Protein AF-A0A978V2K3-F1 (afdb_monomer_lite)

Structure (mmCIF, N/CA/C/O backbone):
data_AF-A0A978V2K3-F1
#
_entry.id   AF-A0A978V2K3-F1
#
loop_
_atom_site.group_PDB
_atom_site.id
_atom_site.type_symbol
_atom_site.label_atom_id
_atom_site.label_alt_id
_atom_site.label_comp_id
_atom_site.label_asym_id
_atom_site.label_entity_id
_atom_site.label_seq_id
_atom_site.pdbx_PDB_ins_code
_atom_site.Cartn_x
_atom_site.Cartn_y
_atom_site.Cartn_z
_atom_site.occupancy
_atom_site.B_iso_or_equiv
_atom_site.auth_seq_id
_atom_site.auth_comp_id
_atom_site.auth_asym_id
_atom_site.auth_atom_id
_atom_site.pdbx_PDB_model_num
ATOM 1 N N . MET A 1 1 ? -9.128 -18.167 -16.747 1.00 47.25 1 MET A N 1
ATOM 2 C CA . MET A 1 1 ? -9.488 -16.956 -15.980 1.00 47.25 1 MET A CA 1
ATOM 3 C C . MET A 1 1 ? -9.218 -17.234 -14.514 1.00 47.25 1 MET A C 1
ATOM 5 O O . MET A 1 1 ? -9.632 -18.288 -14.043 1.00 47.25 1 MET A O 1
ATOM 9 N N . LEU A 1 2 ? -8.487 -16.353 -13.830 1.00 63.56 2 LEU A N 1
ATOM 10 C CA . LEU A 1 2 ? -8.274 -16.453 -12.383 1.00 63.56 2 LEU A CA 1
ATOM 11 C C . LEU A 1 2 ? -9.621 -16.276 -11.670 1.00 63.56 2 LEU A C 1
ATOM 13 O O . LEU A 1 2 ? -10.377 -15.363 -11.998 1.00 63.56 2 LEU A O 1
ATOM 17 N N . GLN A 1 3 ? -9.940 -17.183 -10.751 1.00 80.00 3 GLN A N 1
ATOM 18 C CA . GLN A 1 3 ? -11.157 -17.110 -9.943 1.00 80.00 3 GLN A CA 1
ATOM 19 C C . GLN A 1 3 ? -10.956 -16.091 -8.808 1.00 80.00 3 GLN A C 1
ATOM 21 O O . GLN A 1 3 ? -9.876 -16.087 -8.210 1.00 80.00 3 GLN A O 1
ATOM 26 N N . PRO A 1 4 ? -11.959 -15.253 -8.490 1.00 87.75 4 PRO A N 1
ATOM 27 C CA . PRO A 1 4 ? -11.902 -14.373 -7.330 1.00 87.75 4 PRO A CA 1
ATOM 28 C C . PRO A 1 4 ? -11.682 -15.140 -6.023 1.00 87.75 4 PRO A C 1
ATOM 30 O O . PRO A 1 4 ? -12.235 -16.223 -5.819 1.00 87.75 4 PRO A O 1
ATOM 33 N N . LEU A 1 5 ? -10.888 -14.562 -5.125 1.00 90.94 5 LEU A N 1
ATOM 34 C CA . LEU A 1 5 ? -10.671 -15.102 -3.790 1.00 90.94 5 LEU A CA 1
ATOM 35 C C . LEU A 1 5 ? -11.950 -14.998 -2.938 1.00 90.94 5 LEU A C 1
ATOM 37 O O . LEU A 1 5 ? -12.637 -13.975 -2.980 1.00 90.94 5 LEU A O 1
ATOM 41 N N . PRO A 1 6 ? -12.250 -16.021 -2.117 1.00 93.75 6 PRO A N 1
ATOM 42 C CA . PRO A 1 6 ? -13.240 -15.921 -1.051 1.00 93.75 6 PRO A CA 1
ATOM 43 C C . PRO A 1 6 ? -12.926 -14.782 -0.072 1.00 93.75 6 PRO A C 1
ATOM 45 O O . PRO A 1 6 ? -11.762 -14.434 0.132 1.00 93.75 6 PRO A O 1
ATOM 48 N N . LEU A 1 7 ? -13.956 -14.227 0.575 1.00 91.88 7 LEU A N 1
ATOM 49 C CA . LEU A 1 7 ? -13.832 -13.029 1.417 1.00 91.88 7 LEU A CA 1
ATOM 50 C C . LEU A 1 7 ? -12.821 -13.187 2.567 1.00 91.88 7 LEU A C 1
ATOM 52 O O . LEU A 1 7 ? -12.103 -12.241 2.878 1.00 91.88 7 LEU A O 1
ATOM 56 N N . ASP A 1 8 ? -12.733 -14.370 3.174 1.00 94.12 8 ASP A N 1
ATOM 57 C CA . ASP A 1 8 ? -11.757 -14.688 4.222 1.00 94.12 8 ASP A CA 1
ATOM 58 C C . ASP A 1 8 ? -10.316 -14.625 3.694 1.00 94.12 8 ASP A C 1
ATOM 60 O O . ASP A 1 8 ? -9.438 -14.053 4.342 1.00 94.12 8 ASP A O 1
ATOM 64 N N . LYS A 1 9 ? -10.079 -15.135 2.480 1.00 94.88 9 LYS A N 1
ATOM 65 C CA . LYS A 1 9 ? -8.773 -15.079 1.811 1.00 94.88 9 LYS A CA 1
ATOM 66 C C . LYS A 1 9 ? -8.437 -13.686 1.309 1.00 94.88 9 LYS A C 1
ATOM 68 O O . LYS A 1 9 ? -7.286 -13.273 1.418 1.00 94.88 9 LYS A O 1
ATOM 73 N N . THR A 1 10 ? -9.426 -12.946 0.814 1.00 94.00 10 THR A N 1
ATOM 74 C CA . THR A 1 10 ? -9.278 -11.5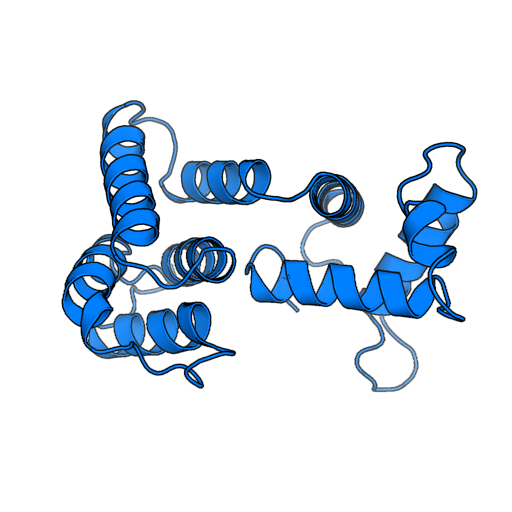30 0.466 1.00 94.00 10 THR A CA 1
ATOM 75 C C . THR A 1 10 ? -8.861 -10.709 1.674 1.00 94.00 10 THR A C 1
ATOM 77 O O . THR A 1 10 ? -7.890 -9.965 1.587 1.00 94.00 10 THR A O 1
ATOM 80 N N . TRP A 1 11 ? -9.553 -10.878 2.802 1.00 95.69 11 TRP A N 1
ATOM 81 C CA . TRP A 1 11 ? -9.232 -10.199 4.053 1.00 95.69 11 TRP A CA 1
ATOM 82 C C . TRP A 1 11 ? -7.823 -10.545 4.535 1.00 95.69 11 TRP A C 1
ATOM 84 O O . TRP A 1 11 ? -7.026 -9.648 4.796 1.00 95.69 11 TRP A O 1
ATOM 94 N N . GLN A 1 12 ? -7.486 -11.837 4.575 1.00 95.12 12 GLN A N 1
ATOM 95 C CA . GLN A 1 12 ? -6.167 -12.300 5.001 1.00 95.12 12 GLN A CA 1
ATOM 96 C C . GLN A 1 12 ? -5.045 -11.718 4.128 1.00 95.12 12 GLN A C 1
ATOM 98 O O . GLN A 1 12 ? -4.057 -11.213 4.655 1.00 95.12 12 GLN A O 1
ATOM 103 N N . LEU A 1 13 ? -5.194 -11.764 2.799 1.00 94.50 13 LEU A N 1
ATOM 104 C CA . LEU A 1 13 ? -4.204 -11.218 1.870 1.00 94.50 13 LEU A CA 1
ATOM 105 C C . LEU A 1 13 ? -4.076 -9.698 2.007 1.00 94.50 13 LEU A C 1
ATOM 107 O O . LEU A 1 13 ? -2.961 -9.181 2.033 1.00 94.50 13 LEU A O 1
ATOM 111 N N . PHE A 1 14 ? -5.208 -8.999 2.111 1.00 94.94 14 PHE A N 1
ATOM 112 C CA . PHE A 1 14 ? -5.246 -7.552 2.282 1.00 94.94 14 PHE A CA 1
ATOM 113 C C . PHE A 1 14 ? -4.504 -7.127 3.551 1.00 94.94 14 PHE A C 1
ATOM 115 O O . PHE A 1 14 ? -3.589 -6.313 3.468 1.00 94.94 14 PHE A O 1
ATOM 122 N N . CYS A 1 15 ? -4.841 -7.706 4.708 1.00 94.88 15 CYS A N 1
ATOM 123 C CA . CYS A 1 15 ? -4.221 -7.331 5.977 1.00 94.88 15 CYS A CA 1
ATOM 124 C C . CYS A 1 15 ? -2.730 -7.678 6.013 1.00 94.88 15 CYS A C 1
ATOM 126 O O . CYS A 1 15 ? -1.925 -6.839 6.412 1.00 94.88 15 CYS A O 1
ATOM 128 N N . ASN A 1 16 ? -2.355 -8.860 5.511 1.00 92.88 16 ASN A N 1
ATOM 129 C CA . ASN A 1 16 ? -0.953 -9.267 5.421 1.00 92.88 16 ASN A CA 1
ATOM 130 C C . ASN A 1 16 ? -0.102 -8.279 4.620 1.00 92.88 16 ASN A C 1
ATOM 132 O O . ASN A 1 16 ? 1.077 -8.126 4.921 1.00 92.88 16 ASN A O 1
ATOM 136 N N . LYS A 1 17 ? -0.676 -7.643 3.592 1.00 91.50 17 LYS A N 1
ATOM 137 C CA . LYS A 1 17 ? 0.040 -6.686 2.747 1.00 91.50 17 LYS A CA 1
ATOM 138 C C . LYS A 1 17 ? -0.015 -5.258 3.272 1.00 91.50 17 LYS A C 1
ATOM 140 O O . LYS A 1 17 ? 1.020 -4.608 3.317 1.00 91.50 17 LYS A O 1
ATOM 145 N N . ALA A 1 18 ? -1.185 -4.786 3.692 1.00 92.88 18 ALA A N 1
ATOM 146 C CA . ALA A 1 18 ? -1.356 -3.406 4.135 1.00 92.88 18 ALA A CA 1
ATOM 147 C C . ALA A 1 18 ? -0.663 -3.126 5.478 1.00 92.88 18 ALA A C 1
ATOM 149 O O . ALA A 1 18 ? -0.199 -2.016 5.688 1.00 92.88 18 ALA A O 1
ATOM 150 N N . PHE A 1 19 ? -0.561 -4.132 6.354 1.00 92.62 19 PHE A N 1
ATOM 151 C CA . PHE A 1 19 ? -0.070 -3.983 7.730 1.00 92.62 19 PHE A CA 1
ATOM 152 C C . PHE A 1 19 ? 1.197 -4.805 8.014 1.00 92.62 19 PHE A C 1
ATOM 154 O O . PHE A 1 19 ? 1.428 -5.246 9.142 1.00 92.62 19 PHE A O 1
ATOM 161 N N . GLN A 1 20 ? 1.997 -5.097 6.983 1.00 85.31 20 GLN A N 1
ATOM 162 C CA . GLN A 1 20 ? 3.095 -6.066 7.066 1.00 85.31 20 GLN A CA 1
ATOM 163 C C . GLN A 1 20 ? 4.149 -5.716 8.136 1.00 85.31 20 GLN A C 1
ATOM 165 O O . GLN A 1 20 ? 4.685 -6.630 8.762 1.00 85.31 20 GLN A O 1
ATOM 170 N N . PHE A 1 21 ? 4.446 -4.428 8.351 1.00 78.56 21 PHE A N 1
ATOM 171 C CA . PHE A 1 21 ? 5.516 -3.988 9.256 1.00 78.56 21 PHE A CA 1
ATOM 172 C C . PHE A 1 21 ? 5.025 -3.711 10.673 1.00 78.56 21 PHE A C 1
ATOM 174 O O . PHE A 1 21 ? 5.390 -4.450 11.585 1.00 78.56 21 PHE A O 1
ATOM 181 N N . GLU A 1 22 ? 4.215 -2.668 10.871 1.00 78.75 22 GLU A N 1
ATOM 182 C CA . GLU A 1 22 ? 3.881 -2.187 12.220 1.00 78.75 22 GLU A CA 1
ATOM 183 C C . GLU A 1 22 ? 3.019 -3.181 13.002 1.00 78.75 22 GLU A C 1
ATOM 185 O O . GLU A 1 22 ? 3.206 -3.360 14.207 1.00 78.75 22 GLU A O 1
ATOM 190 N N . PHE A 1 23 ? 2.142 -3.910 12.309 1.00 84.31 23 PHE A N 1
ATOM 191 C CA . PHE A 1 23 ? 1.204 -4.831 12.945 1.00 84.31 23 PHE A CA 1
ATOM 192 C C . PHE A 1 23 ? 1.362 -6.290 12.511 1.00 84.31 23 PHE A C 1
ATOM 194 O O . PHE A 1 23 ? 0.458 -7.089 12.746 1.00 84.31 23 PHE A O 1
ATOM 201 N N . ALA A 1 24 ? 2.483 -6.673 11.890 1.00 87.50 24 ALA A N 1
ATOM 202 C CA . ALA A 1 24 ? 2.768 -8.056 11.479 1.00 87.50 24 ALA A CA 1
ATOM 203 C C . ALA A 1 24 ? 1.627 -8.730 10.676 1.00 87.50 24 ALA A C 1
ATOM 205 O O . ALA A 1 24 ? 1.353 -9.922 10.832 1.00 87.50 24 ALA A O 1
ATOM 206 N N . GLY A 1 25 ? 0.939 -7.954 9.834 1.00 87.94 25 GLY A N 1
ATOM 207 C CA . GLY A 1 25 ? -0.184 -8.402 9.009 1.00 87.94 25 GLY A CA 1
ATOM 208 C C . GLY A 1 25 ? -1.554 -8.387 9.697 1.00 87.94 25 GLY A C 1
ATOM 209 O O . GLY A 1 25 ? -2.542 -8.794 9.085 1.00 87.94 25 GLY A O 1
ATOM 210 N N . TYR A 1 26 ? -1.653 -7.913 10.942 1.00 91.56 26 TYR A N 1
ATOM 211 C CA . TYR A 1 26 ? -2.918 -7.778 11.663 1.00 91.56 26 TYR A CA 1
ATOM 212 C C . TYR A 1 26 ? -3.502 -6.372 11.507 1.00 91.56 26 TYR A C 1
ATOM 214 O O . TYR A 1 26 ? -2.817 -5.376 11.683 1.00 91.56 26 TYR A O 1
ATOM 222 N N . CYS A 1 27 ? -4.798 -6.274 11.211 1.00 94.44 27 CYS A N 1
ATOM 223 C CA . CYS A 1 27 ? -5.466 -4.976 11.130 1.00 94.44 27 CYS A CA 1
ATOM 224 C C . CYS A 1 27 ? -5.703 -4.397 12.538 1.00 94.44 27 CYS A C 1
ATOM 226 O O . CYS A 1 27 ? -6.350 -5.071 13.350 1.00 94.44 27 CYS A O 1
ATOM 228 N N . PRO A 1 28 ? -5.282 -3.152 12.831 1.00 94.50 28 PRO A N 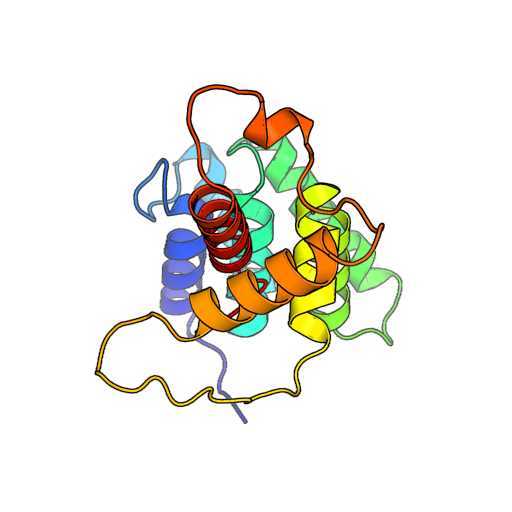1
ATOM 229 C CA . PRO A 1 28 ? -5.586 -2.499 14.099 1.00 94.50 28 PRO A CA 1
ATOM 230 C C . PRO A 1 28 ? -7.091 -2.238 14.225 1.00 94.50 28 PRO A C 1
ATOM 232 O O . PRO A 1 28 ? -7.784 -1.993 13.232 1.00 94.50 28 PRO A O 1
ATOM 235 N N . ALA A 1 29 ? -7.602 -2.283 15.460 1.00 94.50 29 ALA A N 1
ATOM 236 C CA . ALA A 1 29 ? -9.038 -2.257 15.760 1.00 94.50 29 ALA A CA 1
ATOM 237 C C . ALA A 1 29 ? -9.769 -1.047 15.149 1.00 94.50 29 ALA A C 1
ATOM 239 O O . ALA A 1 29 ? -10.881 -1.180 14.639 1.00 94.50 29 ALA A O 1
ATOM 240 N N . GLU A 1 30 ? -9.116 0.114 15.153 1.00 95.25 30 GLU A N 1
ATOM 241 C CA . GLU A 1 30 ? -9.638 1.382 14.633 1.00 95.25 30 GLU A CA 1
ATOM 242 C C . GLU A 1 30 ? -9.860 1.349 13.113 1.00 95.25 30 GLU A C 1
ATOM 244 O O . GLU A 1 30 ? -10.787 1.983 12.604 1.00 95.25 30 GLU A O 1
ATOM 249 N N . LEU A 1 31 ? -9.064 0.556 12.386 1.00 96.12 31 LEU A N 1
ATOM 250 C CA . LEU A 1 31 ? -9.130 0.445 10.930 1.00 96.12 31 LEU A CA 1
ATOM 251 C C . LEU A 1 31 ? -9.947 -0.752 10.439 1.00 96.12 31 LEU A C 1
ATOM 253 O O . LEU A 1 31 ? -10.242 -0.800 9.247 1.00 96.12 31 LEU A O 1
ATOM 257 N N . VAL A 1 32 ? -10.358 -1.697 11.297 1.00 96.06 32 VAL A N 1
ATOM 258 C CA . VAL A 1 32 ? -11.027 -2.951 10.874 1.00 96.06 32 VAL A CA 1
ATOM 259 C C . VAL A 1 32 ? -12.233 -2.691 9.972 1.00 96.06 32 VAL A C 1
ATOM 261 O O . VAL A 1 32 ? -12.362 -3.293 8.906 1.00 96.06 32 VAL A O 1
ATOM 264 N N . ASN A 1 33 ? -13.110 -1.767 10.368 1.00 95.56 33 ASN A N 1
ATOM 265 C CA . ASN A 1 33 ? -14.327 -1.478 9.608 1.00 95.56 33 ASN A CA 1
ATOM 266 C C . ASN A 1 33 ? -14.013 -0.856 8.237 1.00 95.56 33 ASN A C 1
ATOM 268 O O . ASN A 1 33 ? -14.586 -1.245 7.219 1.00 95.56 33 ASN A O 1
ATOM 272 N N . LEU A 1 34 ? -13.088 0.104 8.198 1.00 95.94 34 LEU A N 1
ATOM 273 C CA . LEU A 1 34 ? -12.714 0.799 6.969 1.00 95.94 34 LEU A CA 1
ATOM 274 C C . LEU A 1 34 ? -11.943 -0.123 6.015 1.00 95.94 34 LEU A C 1
ATOM 276 O O . LEU A 1 34 ? -12.299 -0.232 4.843 1.00 95.94 34 LEU A O 1
ATOM 280 N N . SER A 1 35 ? -10.981 -0.873 6.547 1.00 95.38 35 SER A N 1
ATOM 281 C CA . SER A 1 35 ? -10.263 -1.938 5.847 1.00 95.38 35 SER A CA 1
ATOM 282 C C . SER A 1 35 ? -11.227 -2.944 5.231 1.00 95.38 35 SER A C 1
ATOM 284 O O . SER A 1 35 ? -11.076 -3.315 4.072 1.00 95.38 35 SER A O 1
ATOM 286 N N . GLY A 1 36 ? -12.261 -3.360 5.973 1.00 95.44 36 GLY A N 1
ATOM 287 C CA . GLY A 1 36 ? -13.248 -4.326 5.490 1.00 95.44 36 GLY A CA 1
ATOM 288 C C . GLY A 1 36 ? -14.038 -3.804 4.290 1.00 95.44 36 GLY A C 1
ATOM 289 O O . GLY A 1 36 ? -14.273 -4.540 3.330 1.00 95.44 36 GLY A O 1
ATOM 290 N N . LYS A 1 37 ? -14.403 -2.516 4.301 1.00 93.31 37 LYS A N 1
ATOM 291 C CA . LYS A 1 37 ? -15.066 -1.860 3.162 1.00 93.31 37 LYS A CA 1
ATOM 292 C C . LYS A 1 37 ? -14.159 -1.812 1.937 1.00 93.31 37 LYS A C 1
ATOM 294 O O . LYS A 1 37 ? -14.613 -2.142 0.843 1.00 93.31 37 LYS A O 1
ATOM 299 N N . ILE A 1 38 ? -12.894 -1.435 2.122 1.00 92.38 38 ILE A N 1
ATOM 300 C CA . ILE A 1 38 ? -11.902 -1.370 1.042 1.00 92.38 38 ILE A CA 1
ATOM 301 C C . ILE A 1 38 ? -11.658 -2.771 0.462 1.00 92.38 38 ILE A C 1
ATOM 303 O O . ILE A 1 38 ? -11.816 -2.965 -0.739 1.00 92.38 38 ILE A O 1
ATOM 307 N N . ALA A 1 39 ? -11.384 -3.770 1.304 1.00 92.25 39 ALA A N 1
ATOM 308 C CA . ALA A 1 39 ? -11.135 -5.147 0.880 1.00 92.25 39 ALA A CA 1
ATOM 309 C C . ALA A 1 39 ? -12.324 -5.753 0.115 1.00 92.25 39 ALA A C 1
ATOM 311 O O . ALA A 1 39 ? -12.138 -6.456 -0.878 1.00 92.25 39 ALA A O 1
ATOM 312 N N . LYS A 1 40 ? -13.560 -5.443 0.527 1.00 89.75 40 LYS A N 1
ATOM 313 C CA . LYS A 1 40 ? -14.769 -5.893 -0.175 1.00 89.75 40 LYS A CA 1
ATOM 314 C C . LYS A 1 40 ? -14.896 -5.282 -1.576 1.00 89.75 40 LYS A C 1
ATOM 316 O O . LYS A 1 40 ? -15.351 -5.975 -2.483 1.00 89.75 40 LYS A O 1
ATOM 321 N N . ARG A 1 41 ? -14.471 -4.027 -1.774 1.00 85.44 41 ARG A N 1
ATOM 322 C CA . ARG A 1 41 ? -14.445 -3.377 -3.101 1.00 85.44 41 ARG A CA 1
ATOM 323 C C . ARG A 1 41 ? -13.449 -4.018 -4.065 1.00 85.44 41 ARG A C 1
ATOM 325 O O . ARG A 1 41 ? -13.571 -3.818 -5.265 1.00 85.44 41 ARG A O 1
ATOM 332 N N . CYS A 1 42 ? -12.486 -4.792 -3.567 1.00 85.75 42 CYS A N 1
ATOM 333 C CA . CYS A 1 42 ? -11.551 -5.513 -4.425 1.00 85.75 42 CYS A CA 1
ATOM 334 C C . CYS A 1 42 ? -12.188 -6.720 -5.136 1.00 85.75 42 CYS A C 1
ATOM 336 O O . CYS A 1 42 ? -11.542 -7.310 -5.999 1.00 85.75 42 CYS A O 1
ATOM 338 N N . GLU A 1 43 ? -13.406 -7.125 -4.746 1.00 86.31 43 GLU A N 1
ATOM 339 C CA . GLU A 1 43 ? -14.179 -8.213 -5.371 1.00 86.31 43 GLU A CA 1
ATOM 340 C C . GLU A 1 43 ? -13.395 -9.531 -5.514 1.00 86.31 43 GLU A C 1
ATOM 342 O O . GLU A 1 43 ? -13.592 -10.297 -6.451 1.00 86.31 43 GLU A O 1
ATOM 347 N N . GLY A 1 44 ? -12.465 -9.796 -4.591 1.00 85.06 44 GLY A N 1
ATOM 348 C CA . GLY A 1 44 ? -11.639 -11.004 -4.603 1.00 85.06 44 GLY A CA 1
ATOM 349 C C . GLY A 1 44 ? -10.535 -11.030 -5.665 1.00 85.06 44 GLY A C 1
ATOM 350 O O . GLY A 1 44 ? -9.811 -12.021 -5.757 1.00 85.06 44 GLY A O 1
ATOM 351 N N . LEU A 1 45 ? -10.355 -9.971 -6.455 1.00 87.56 45 LEU A N 1
ATOM 352 C CA . LEU A 1 45 ? -9.326 -9.917 -7.489 1.00 87.56 45 LEU A CA 1
ATOM 353 C C . LEU A 1 45 ? -7.947 -9.714 -6.856 1.00 87.56 45 LEU A C 1
ATOM 355 O O . LEU A 1 45 ? -7.621 -8.616 -6.412 1.00 87.56 45 LEU A O 1
ATOM 359 N N . THR A 1 46 ? -7.114 -10.759 -6.851 1.00 87.19 46 THR A N 1
ATOM 360 C CA . THR A 1 46 ? -5.781 -10.758 -6.219 1.00 87.19 46 THR A CA 1
ATOM 361 C C . THR A 1 46 ? -4.955 -9.527 -6.572 1.00 87.19 46 THR A C 1
ATOM 363 O O . THR A 1 46 ? -4.426 -8.879 -5.676 1.00 87.19 46 THR A O 1
ATOM 366 N N . LEU A 1 47 ? -4.896 -9.166 -7.858 1.00 83.12 47 LEU A N 1
ATOM 367 C CA . LEU A 1 47 ? -4.091 -8.035 -8.317 1.00 83.12 47 LEU A CA 1
ATOM 368 C C . LEU A 1 47 ? -4.632 -6.683 -7.804 1.00 83.12 47 LEU A C 1
ATOM 370 O O . LEU A 1 47 ? -3.854 -5.816 -7.424 1.00 83.12 47 LEU A O 1
ATOM 374 N N . VAL A 1 48 ? -5.958 -6.535 -7.686 1.00 84.69 48 VAL A N 1
ATOM 375 C CA . VAL A 1 48 ? -6.588 -5.350 -7.073 1.00 84.69 48 VAL A CA 1
ATOM 376 C C . VAL A 1 48 ? -6.283 -5.292 -5.576 1.00 84.69 48 VAL A C 1
ATOM 378 O O . VAL A 1 48 ? -5.945 -4.230 -5.057 1.00 84.69 48 VAL A O 1
ATOM 381 N N . ILE A 1 49 ? -6.370 -6.436 -4.887 1.00 89.38 49 ILE A N 1
ATOM 382 C CA . ILE A 1 49 ? -6.119 -6.538 -3.444 1.00 89.38 49 ILE A CA 1
ATOM 383 C C . ILE A 1 49 ? -4.694 -6.096 -3.118 1.00 89.38 49 ILE A C 1
ATOM 385 O O . ILE A 1 49 ? -4.518 -5.228 -2.266 1.00 89.38 49 ILE A O 1
ATOM 389 N N . VAL A 1 50 ? -3.691 -6.670 -3.791 1.00 88.38 50 VAL A N 1
ATOM 390 C CA . VAL A 1 50 ? -2.283 -6.354 -3.505 1.00 88.38 50 VAL A CA 1
ATOM 391 C C . VAL A 1 50 ? -1.942 -4.914 -3.871 1.00 88.38 50 VAL A C 1
ATOM 393 O O . VAL A 1 50 ? -1.248 -4.255 -3.108 1.00 88.38 50 VAL A O 1
ATOM 396 N N . ALA A 1 51 ? -2.487 -4.382 -4.967 1.00 85.62 51 ALA A N 1
ATOM 397 C CA . ALA A 1 51 ? -2.198 -3.017 -5.390 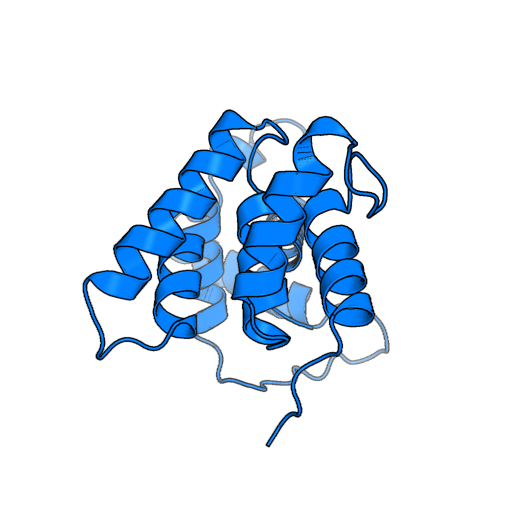1.00 85.62 51 ALA A CA 1
ATOM 398 C C . ALA A 1 51 ? -2.805 -1.963 -4.440 1.00 85.62 51 ALA A C 1
ATOM 400 O O . ALA A 1 51 ? -2.130 -1.002 -4.076 1.00 85.62 51 ALA A O 1
ATOM 401 N N . ILE A 1 52 ? -4.045 -2.157 -3.970 1.00 89.06 52 ILE A N 1
ATOM 402 C CA . ILE A 1 52 ? -4.656 -1.264 -2.969 1.00 89.06 52 ILE A CA 1
ATOM 403 C C . ILE A 1 52 ? -3.971 -1.411 -1.605 1.00 89.06 52 ILE A C 1
ATOM 405 O O . ILE A 1 52 ? -3.730 -0.413 -0.929 1.00 89.06 52 ILE A O 1
ATOM 409 N N . ALA A 1 53 ? -3.631 -2.635 -1.195 1.00 91.56 53 ALA A N 1
ATOM 410 C CA . ALA A 1 53 ? -2.894 -2.853 0.044 1.00 91.56 53 ALA A CA 1
ATOM 411 C C . ALA A 1 53 ? -1.501 -2.200 -0.003 1.00 91.56 53 ALA A C 1
ATOM 413 O O . ALA A 1 53 ? -1.094 -1.581 0.973 1.00 91.56 53 ALA A O 1
ATOM 414 N N . GLY A 1 54 ? -0.811 -2.259 -1.145 1.00 89.56 54 GLY A N 1
ATOM 415 C CA . GLY A 1 54 ? 0.475 -1.594 -1.369 1.00 89.56 54 GLY A CA 1
ATOM 416 C C . GLY A 1 54 ? 0.395 -0.063 -1.406 1.00 89.56 54 GLY A C 1
ATOM 417 O O . GLY A 1 54 ? 1.335 0.613 -0.997 1.00 89.56 54 GLY A O 1
ATOM 418 N N . LEU A 1 55 ? -0.740 0.503 -1.829 1.00 88.88 55 LEU A N 1
ATOM 419 C CA . LEU A 1 55 ? -1.017 1.934 -1.666 1.00 88.88 55 LEU A CA 1
ATOM 420 C C . LEU A 1 55 ? -1.142 2.320 -0.194 1.00 88.88 55 LEU A C 1
ATOM 422 O O . LEU A 1 55 ? -0.554 3.305 0.237 1.00 88.88 55 LEU A O 1
ATOM 426 N N . LEU A 1 56 ? -1.919 1.549 0.567 1.00 91.69 56 LEU A N 1
ATOM 427 C CA . LEU A 1 56 ? -2.169 1.810 1.984 1.00 91.69 56 LEU A CA 1
ATOM 428 C C . LEU A 1 56 ? -0.933 1.575 2.849 1.00 91.69 56 LEU A C 1
ATOM 430 O O . LEU A 1 56 ? -0.722 2.318 3.797 1.00 91.69 56 LEU A O 1
ATOM 434 N N . TYR A 1 57 ? -0.086 0.623 2.463 1.00 90.38 57 TYR A N 1
ATOM 435 C CA . TYR A 1 57 ? 1.234 0.399 3.046 1.00 90.38 57 TYR A CA 1
ATOM 436 C C . TYR A 1 57 ? 2.087 1.679 3.082 1.00 90.38 57 TYR A C 1
ATOM 438 O O . TYR A 1 57 ? 2.871 1.891 4.000 1.00 90.38 57 TYR A O 1
ATOM 446 N N . ALA A 1 58 ? 1.954 2.540 2.070 1.00 86.44 58 ALA A N 1
ATOM 447 C CA . ALA A 1 58 ? 2.713 3.782 1.974 1.00 86.44 58 ALA A CA 1
ATOM 448 C C . ALA A 1 58 ? 2.086 4.953 2.754 1.00 86.44 58 ALA A C 1
ATOM 450 O O . ALA A 1 58 ? 2.577 6.081 2.657 1.00 86.44 58 ALA A O 1
ATOM 451 N N . LYS A 1 59 ? 0.981 4.718 3.471 1.00 88.62 59 LYS A N 1
ATOM 452 C CA . LYS A 1 59 ? 0.232 5.730 4.219 1.00 88.62 59 LYS A CA 1
ATOM 453 C C . LYS A 1 59 ? 0.372 5.516 5.712 1.00 88.62 59 LYS A C 1
ATOM 455 O O . LYS A 1 59 ? 0.557 4.402 6.181 1.00 88.62 59 LYS A O 1
ATOM 460 N N . GLU A 1 60 ? 0.198 6.603 6.455 1.00 90.00 60 GLU A N 1
ATOM 461 C CA . GLU A 1 60 ? -0.003 6.502 7.894 1.00 90.00 60 GLU A CA 1
ATOM 462 C C . GLU A 1 60 ? -1.256 5.666 8.177 1.00 90.00 60 GLU A C 1
ATOM 464 O O . GLU A 1 60 ? -2.296 5.826 7.527 1.00 90.00 60 GLU A O 1
ATOM 469 N N . GLU A 1 61 ? -1.172 4.795 9.176 1.00 91.25 61 GLU A N 1
ATOM 470 C CA . GLU A 1 61 ? -2.235 3.874 9.584 1.00 91.25 61 GLU A CA 1
ATOM 471 C C . GLU A 1 61 ? -3.314 4.601 10.410 1.00 91.25 61 GLU A C 1
ATOM 473 O O . GLU A 1 61 ? -3.725 4.175 11.487 1.00 91.25 61 GLU A O 1
ATOM 478 N N . THR A 1 62 ? -3.793 5.732 9.887 1.00 93.00 62 THR A N 1
ATOM 479 C CA . THR A 1 62 ? -4.835 6.566 10.486 1.00 93.00 62 THR A CA 1
ATOM 480 C C . THR A 1 62 ? -6.138 6.456 9.707 1.00 93.00 62 THR A C 1
ATOM 482 O O . THR A 1 62 ? -6.164 6.316 8.481 1.00 93.00 62 THR A O 1
ATOM 485 N N . VAL A 1 63 ? -7.262 6.588 10.418 1.00 94.25 63 VAL A N 1
ATOM 486 C CA . VAL A 1 63 ? -8.598 6.573 9.802 1.00 94.25 63 VAL A CA 1
ATOM 487 C C . VAL A 1 63 ? -8.723 7.646 8.714 1.00 94.25 63 VAL A C 1
ATOM 489 O O . VAL A 1 63 ? -9.354 7.399 7.693 1.00 94.25 63 VAL A O 1
ATOM 492 N N . ALA A 1 64 ? -8.112 8.820 8.903 1.00 95.06 64 ALA A N 1
ATOM 493 C CA . ALA A 1 64 ? -8.209 9.937 7.965 1.00 95.06 64 ALA A CA 1
ATOM 494 C C . ALA A 1 64 ? -7.555 9.631 6.606 1.00 95.06 64 ALA A C 1
ATOM 496 O O . ALA A 1 64 ? -8.201 9.797 5.569 1.00 95.06 64 ALA A O 1
ATOM 497 N N . GLU A 1 65 ? -6.311 9.142 6.598 1.00 93.56 65 GLU A N 1
ATOM 498 C CA . GLU A 1 65 ? -5.604 8.814 5.351 1.00 93.56 65 GLU A CA 1
ATOM 499 C C . GLU A 1 65 ? -6.254 7.630 4.625 1.00 93.56 65 GLU A C 1
ATOM 501 O O . GLU A 1 65 ? -6.452 7.661 3.406 1.00 93.56 65 GLU A O 1
ATOM 506 N N . TRP A 1 66 ? -6.689 6.618 5.375 1.00 94.69 66 TRP A N 1
ATOM 507 C CA . TRP A 1 66 ? -7.393 5.467 4.813 1.00 94.69 66 TRP A CA 1
ATOM 508 C C . TRP A 1 66 ? -8.760 5.849 4.233 1.00 94.69 66 TRP A C 1
ATOM 510 O O . TRP A 1 66 ? -9.165 5.328 3.190 1.00 94.69 66 TRP A O 1
ATOM 520 N N . GLN A 1 67 ? -9.473 6.776 4.880 1.00 94.50 67 GLN A N 1
ATOM 521 C CA . GLN A 1 67 ? -10.782 7.237 4.419 1.00 94.50 67 GLN A CA 1
ATOM 522 C C . GLN A 1 67 ? -10.631 8.040 3.129 1.00 94.50 67 GLN A C 1
ATOM 524 O O . GLN A 1 67 ? -11.368 7.811 2.174 1.00 94.50 67 GLN A O 1
ATOM 529 N N . LYS A 1 68 ? -9.612 8.902 3.057 1.00 91.94 68 LYS A N 1
ATOM 530 C CA . LYS A 1 68 ? -9.264 9.644 1.843 1.00 91.94 68 LYS A CA 1
ATOM 531 C C . LYS A 1 68 ? -9.000 8.708 0.665 1.00 91.94 68 LYS A C 1
ATOM 533 O O . LYS A 1 68 ? -9.505 8.952 -0.428 1.00 91.94 68 LYS A O 1
ATOM 538 N N . LEU A 1 69 ? -8.263 7.615 0.874 1.00 88.06 69 LEU A N 1
ATOM 539 C CA . LEU A 1 69 ? -8.046 6.619 -0.176 1.00 88.06 69 LEU A CA 1
ATOM 540 C C . LEU A 1 69 ? -9.348 5.908 -0.574 1.00 88.06 69 LEU A C 1
ATOM 542 O O . LEU A 1 69 ? -9.622 5.773 -1.764 1.00 88.06 69 LEU A O 1
ATOM 546 N N . HIS A 1 70 ? -10.172 5.493 0.392 1.00 89.44 70 HIS A N 1
ATOM 547 C CA . HIS A 1 70 ? -11.482 4.892 0.118 1.00 89.44 70 HIS A CA 1
ATOM 548 C C . HIS A 1 70 ? -12.387 5.816 -0.719 1.00 89.44 70 HIS A C 1
ATOM 550 O O . HIS A 1 70 ? -13.058 5.363 -1.653 1.00 89.44 70 HIS A O 1
ATOM 556 N N . ASP A 1 71 ? -12.401 7.108 -0.406 1.00 88.50 71 ASP A N 1
ATOM 557 C CA . ASP A 1 71 ? -13.244 8.093 -1.083 1.00 88.50 71 ASP A CA 1
ATOM 558 C C . ASP A 1 71 ? -12.708 8.417 -2.480 1.00 88.50 71 ASP A C 1
ATOM 560 O O . ASP A 1 71 ? -13.482 8.455 -3.438 1.00 88.50 71 ASP A O 1
ATOM 564 N N . ASN A 1 72 ? -11.384 8.519 -2.633 1.00 83.00 72 ASN A N 1
ATOM 565 C CA . ASN A 1 72 ? -10.735 8.649 -3.938 1.00 83.00 72 ASN A CA 1
ATOM 566 C C . ASN A 1 72 ? -11.030 7.441 -4.832 1.00 83.00 72 ASN A C 1
ATOM 568 O O . ASN A 1 72 ? -11.409 7.619 -5.984 1.00 83.00 72 ASN A O 1
ATOM 572 N N . LEU A 1 73 ? -10.928 6.216 -4.301 1.00 78.81 73 LEU A N 1
ATOM 573 C CA . LEU A 1 73 ? -11.295 5.004 -5.037 1.00 78.81 73 LEU A CA 1
ATOM 574 C C . LEU A 1 73 ? -12.769 5.013 -5.455 1.00 78.81 73 LEU A C 1
ATOM 576 O O . LEU A 1 73 ? -13.097 4.513 -6.526 1.00 78.81 73 LEU A O 1
ATOM 580 N N . SER A 1 74 ? -13.657 5.569 -4.627 1.00 75.25 74 SER A N 1
ATOM 581 C CA . SER A 1 74 ? -15.087 5.670 -4.942 1.00 75.25 74 SER A CA 1
ATOM 582 C C . SER A 1 74 ? -15.338 6.654 -6.087 1.00 75.25 74 SER A C 1
ATOM 584 O O . SER A 1 74 ? -15.944 6.284 -7.088 1.00 75.25 74 SER A O 1
ATOM 586 N N . SER A 1 75 ? -14.800 7.869 -5.972 1.00 72.56 75 SER A N 1
ATOM 587 C CA . SER A 1 75 ? -14.947 8.941 -6.964 1.00 72.56 75 SER A CA 1
ATOM 588 C C . SER A 1 75 ? -14.313 8.581 -8.313 1.00 72.56 75 SER A C 1
ATOM 590 O O . SER A 1 75 ? -14.925 8.732 -9.372 1.00 72.56 75 SER A O 1
ATOM 592 N N . GLU A 1 76 ? -13.092 8.042 -8.287 1.00 64.88 76 GLU A N 1
ATOM 593 C CA . GLU A 1 76 ? -12.346 7.707 -9.500 1.00 64.88 76 GLU A CA 1
ATOM 594 C C . GLU A 1 76 ? -12.957 6.537 -10.258 1.00 64.88 76 GLU A C 1
ATOM 596 O O . GLU A 1 76 ? -12.843 6.507 -11.479 1.00 64.88 76 GLU A O 1
ATOM 601 N N . LEU A 1 77 ? -13.609 5.578 -9.586 1.00 62.03 77 LEU A N 1
ATOM 602 C CA . LEU A 1 77 ? -14.268 4.451 -10.254 1.00 62.03 77 LEU A CA 1
ATOM 603 C C . LEU A 1 77 ? -15.550 4.891 -10.981 1.00 62.03 77 LEU A C 1
ATOM 605 O O . LEU A 1 77 ? -15.835 4.388 -12.071 1.00 62.03 77 LEU A O 1
ATOM 609 N N . GLU A 1 78 ? -16.252 5.882 -10.432 1.00 62.97 78 GLU A N 1
ATOM 610 C CA . GLU A 1 78 ? -17.480 6.461 -10.988 1.00 62.97 78 GLU A CA 1
ATOM 611 C C . GLU A 1 78 ? -17.220 7.404 -12.182 1.00 62.97 78 GLU A C 1
ATOM 613 O O . GLU A 1 78 ? -18.029 7.457 -13.107 1.00 62.97 78 GLU A O 1
ATOM 618 N N . SER A 1 79 ? -16.081 8.107 -12.216 1.00 61.12 79 SER A N 1
ATOM 619 C CA . SER A 1 79 ? -15.815 9.194 -13.177 1.00 61.12 79 SER A CA 1
ATOM 620 C C . SER A 1 79 ? -15.441 8.761 -14.607 1.00 61.12 79 SER A C 1
ATOM 622 O O . SER A 1 79 ? -15.592 9.548 -15.543 1.00 61.12 79 SER A O 1
ATOM 624 N N . ASN A 1 80 ? -14.929 7.541 -14.814 1.00 56.94 80 ASN A N 1
ATOM 625 C CA . ASN A 1 80 ? -14.319 7.130 -16.089 1.00 56.94 80 ASN A CA 1
ATOM 626 C C . ASN A 1 80 ? -14.541 5.639 -16.443 1.00 56.94 80 ASN A C 1
ATOM 628 O O . ASN A 1 80 ? -13.621 4.819 -16.361 1.00 56.94 80 ASN A O 1
ATOM 632 N N . PRO A 1 81 ? -15.760 5.247 -16.850 1.00 60.19 81 PRO A N 1
ATOM 633 C CA . PRO A 1 81 ? -16.165 3.843 -16.994 1.00 60.19 81 PRO A CA 1
ATOM 634 C C . PRO A 1 81 ? -15.350 3.028 -18.017 1.00 60.19 81 PRO A C 1
ATOM 636 O O . PRO A 1 81 ? -15.443 1.803 -18.029 1.00 60.19 81 PRO A O 1
ATOM 639 N N . HIS A 1 82 ? -14.541 3.679 -18.859 1.00 56.09 82 HIS A N 1
ATOM 640 C CA . HIS A 1 82 ? -13.680 3.027 -19.850 1.00 56.09 82 HIS A CA 1
ATOM 641 C C . HIS A 1 82 ? -12.317 2.573 -19.303 1.00 56.09 82 HIS A C 1
ATOM 643 O O . HIS A 1 82 ? -11.662 1.743 -19.932 1.00 56.09 82 HIS A O 1
ATOM 649 N N . LEU A 1 83 ? -11.875 3.083 -18.147 1.00 57.59 83 LEU A N 1
ATOM 650 C CA . LEU A 1 83 ? -10.638 2.644 -17.502 1.00 57.59 83 LEU A CA 1
ATOM 651 C C . LEU A 1 83 ? -10.925 1.489 -16.543 1.00 57.59 83 LEU A C 1
ATOM 653 O O . LEU A 1 83 ? -11.722 1.617 -15.612 1.00 57.59 83 LEU A O 1
ATOM 657 N N . THR A 1 84 ? -10.240 0.362 -16.735 1.00 67.81 84 THR A N 1
ATOM 658 C CA . THR A 1 84 ? -10.341 -0.760 -15.793 1.00 67.81 84 THR A CA 1
ATOM 659 C C . THR A 1 84 ? -9.896 -0.327 -14.393 1.00 67.81 84 THR A C 1
ATOM 661 O O . THR A 1 84 ? -9.018 0.531 -14.249 1.00 67.81 84 THR A O 1
ATOM 664 N N . SER A 1 85 ? -10.467 -0.937 -13.349 1.00 67.50 85 SER A N 1
ATOM 665 C CA . SER A 1 85 ? -10.083 -0.681 -11.951 1.00 67.50 85 SER A CA 1
ATOM 666 C C . SER A 1 85 ? -8.567 -0.793 -11.748 1.00 67.50 85 SER A C 1
ATOM 668 O O . SER A 1 85 ? -7.985 -0.025 -10.991 1.00 67.50 85 SER A O 1
ATOM 670 N N . MET A 1 86 ? -7.910 -1.687 -12.496 1.00 69.69 86 MET A N 1
ATOM 671 C CA . MET A 1 86 ? -6.469 -1.917 -12.418 1.00 69.69 86 MET A CA 1
ATOM 672 C C . MET A 1 86 ? -5.635 -0.728 -12.893 1.00 69.69 86 MET A C 1
ATOM 674 O O . MET A 1 86 ? -4.746 -0.272 -12.181 1.00 69.69 86 MET A O 1
ATOM 678 N N . THR A 1 87 ? -5.933 -0.190 -14.079 1.00 73.06 87 THR A N 1
ATOM 679 C CA . THR A 1 87 ? -5.185 0.940 -14.654 1.00 73.06 87 THR A CA 1
ATOM 680 C C . THR A 1 87 ? -5.254 2.171 -13.749 1.00 73.06 87 THR A C 1
ATOM 682 O O . THR A 1 87 ? -4.279 2.912 -13.615 1.00 73.06 87 THR A O 1
ATOM 685 N N . ARG A 1 88 ? -6.401 2.368 -13.088 1.00 74.94 88 ARG A N 1
ATOM 686 C CA . ARG A 1 88 ? -6.621 3.454 -12.126 1.00 74.94 88 ARG A CA 1
ATOM 687 C C . ARG A 1 88 ? -5.796 3.266 -10.859 1.00 74.94 88 ARG A C 1
ATOM 689 O O . ARG A 1 88 ? -5.103 4.192 -10.454 1.00 74.94 88 ARG A O 1
ATOM 696 N N . ILE A 1 89 ? -5.825 2.070 -10.269 1.00 76.38 89 ILE A N 1
ATOM 697 C CA . ILE A 1 89 ? -5.045 1.769 -9.062 1.00 76.38 89 ILE A CA 1
ATOM 698 C C . ILE A 1 89 ? -3.551 1.931 -9.342 1.00 76.38 89 ILE A C 1
ATOM 700 O O . ILE A 1 89 ? -2.879 2.618 -8.587 1.00 76.38 89 ILE A O 1
ATOM 704 N N . LEU A 1 90 ? -3.048 1.408 -10.463 1.00 76.69 90 LEU A N 1
ATOM 705 C CA . LEU A 1 90 ? -1.643 1.575 -10.854 1.00 76.69 90 LEU A CA 1
ATOM 706 C C . LEU A 1 90 ? -1.257 3.049 -11.029 1.00 76.69 90 LEU A C 1
ATOM 708 O O . LEU A 1 90 ? -0.179 3.462 -10.608 1.00 76.69 90 LEU A O 1
ATOM 712 N N . SER A 1 91 ? -2.151 3.854 -11.607 1.00 79.88 91 SER A N 1
ATOM 713 C CA . SER A 1 91 ? -1.934 5.293 -11.775 1.00 79.88 91 SER A CA 1
ATOM 714 C C . SER A 1 91 ? -1.884 6.020 -10.429 1.00 79.88 91 SER A C 1
ATOM 716 O O . SER A 1 91 ? -1.021 6.873 -10.227 1.00 79.88 91 SER A O 1
ATOM 718 N N . LEU A 1 92 ? -2.766 5.667 -9.487 1.00 80.56 92 LEU A N 1
ATOM 719 C CA . LEU A 1 92 ? -2.717 6.175 -8.114 1.00 80.56 92 LEU A CA 1
ATOM 720 C C . LEU A 1 92 ? -1.412 5.762 -7.429 1.00 80.56 92 LEU A C 1
ATOM 722 O O . LEU A 1 92 ? -0.744 6.620 -6.860 1.00 80.56 92 LEU A O 1
ATOM 726 N N . SER A 1 93 ? -1.003 4.496 -7.551 1.00 81.56 93 SER A 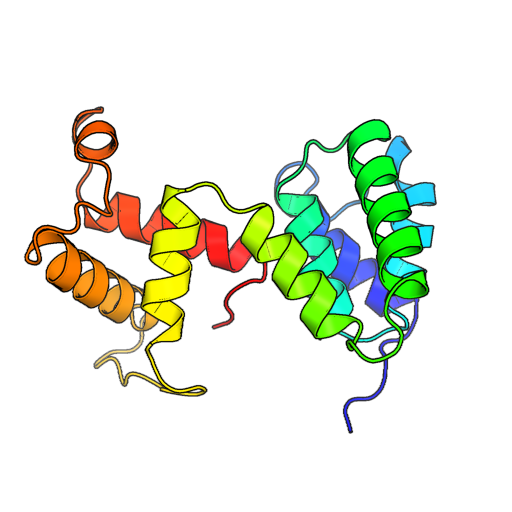N 1
ATOM 727 C CA . SER A 1 93 ? 0.245 3.990 -6.970 1.00 81.56 93 SER A CA 1
ATOM 728 C C . SER A 1 93 ? 1.468 4.714 -7.512 1.00 81.56 93 SER A C 1
ATOM 730 O O . SER A 1 93 ? 2.314 5.138 -6.731 1.00 81.56 93 SER A O 1
ATOM 732 N N . TYR A 1 94 ? 1.539 4.933 -8.826 1.00 81.81 94 TYR A N 1
ATOM 733 C CA . TYR A 1 94 ? 2.628 5.682 -9.449 1.00 81.81 94 TYR A CA 1
ATOM 734 C C . TYR A 1 94 ? 2.645 7.158 -9.020 1.00 81.81 94 TYR A C 1
ATOM 736 O O . TYR A 1 94 ? 3.703 7.715 -8.723 1.00 81.81 94 TYR A O 1
ATOM 744 N N . ASN A 1 95 ? 1.478 7.802 -8.947 1.00 82.94 95 ASN A N 1
ATOM 745 C CA . ASN A 1 95 ? 1.370 9.190 -8.499 1.00 82.94 95 ASN A CA 1
ATOM 746 C C . ASN A 1 95 ? 1.692 9.358 -7.008 1.00 82.94 95 ASN A C 1
ATOM 748 O O . ASN A 1 95 ? 2.120 10.436 -6.599 1.00 82.94 95 ASN A O 1
ATOM 752 N N . ASP A 1 96 ? 1.541 8.312 -6.205 1.00 84.44 96 ASP A N 1
ATOM 753 C CA . ASP A 1 96 ? 1.881 8.340 -4.784 1.00 84.44 96 ASP A CA 1
ATOM 754 C C . ASP A 1 96 ? 3.361 8.042 -4.496 1.00 84.44 96 ASP A C 1
ATOM 756 O O . ASP A 1 96 ? 3.827 8.184 -3.365 1.00 84.44 96 ASP A O 1
ATOM 760 N N . LEU A 1 97 ? 4.131 7.648 -5.517 1.00 83.19 97 LEU A N 1
ATOM 761 C CA . LEU A 1 97 ? 5.559 7.412 -5.359 1.00 83.19 97 LEU A CA 1
ATOM 762 C C . LEU A 1 97 ? 6.322 8.728 -5.123 1.00 83.19 97 LEU A C 1
ATOM 764 O O . LEU A 1 97 ? 6.154 9.686 -5.893 1.00 83.19 97 LEU A O 1
ATOM 768 N N . PRO A 1 98 ? 7.243 8.749 -4.142 1.00 80.88 98 PRO A N 1
ATOM 769 C CA . PRO A 1 98 ? 8.306 9.739 -4.064 1.00 80.88 98 PRO A CA 1
ATOM 770 C C . PRO A 1 98 ? 9.078 9.848 -5.382 1.00 80.88 98 PRO A C 1
ATOM 772 O O . PRO A 1 98 ? 9.222 8.872 -6.122 1.00 80.88 98 PRO A O 1
ATOM 775 N N . TYR A 1 99 ? 9.631 11.032 -5.656 1.00 76.25 99 TYR A N 1
ATOM 776 C CA . TYR A 1 99 ? 10.353 11.312 -6.902 1.00 76.25 99 TYR A CA 1
ATOM 777 C C . TYR A 1 99 ? 11.443 10.269 -7.213 1.00 76.25 99 TYR A C 1
ATOM 779 O O . TYR A 1 99 ? 11.498 9.763 -8.332 1.00 76.25 99 TYR A O 1
ATOM 787 N N . TYR A 1 100 ? 12.242 9.887 -6.210 1.00 70.62 100 TYR A N 1
ATOM 788 C CA . TYR A 1 100 ? 13.323 8.908 -6.365 1.00 70.62 100 TYR A CA 1
ATOM 789 C C . TYR A 1 100 ? 12.816 7.507 -6.770 1.00 70.62 100 TYR A C 1
ATOM 791 O O . TYR A 1 100 ? 13.450 6.832 -7.583 1.00 70.62 100 TYR A O 1
ATOM 799 N N . LEU A 1 101 ? 11.635 7.092 -6.292 1.00 76.06 101 LEU A N 1
ATOM 800 C CA . LEU A 1 101 ? 11.034 5.805 -6.659 1.00 76.06 101 LEU A CA 1
ATOM 801 C C . LEU A 1 101 ? 10.344 5.821 -8.015 1.00 76.06 101 LEU A C 1
ATOM 803 O O . LEU A 1 101 ? 10.370 4.801 -8.693 1.00 76.06 101 LEU A O 1
ATOM 807 N N . ARG A 1 102 ? 9.740 6.940 -8.439 1.00 75.75 102 ARG A N 1
ATOM 808 C CA . ARG A 1 102 ? 9.133 7.040 -9.786 1.00 75.75 102 ARG A CA 1
ATOM 809 C C . ARG A 1 102 ? 10.169 6.773 -10.861 1.00 75.75 102 ARG A C 1
ATOM 811 O O . ARG A 1 102 ? 9.956 5.985 -11.772 1.00 75.75 102 ARG A O 1
ATOM 818 N N . SER A 1 103 ? 11.303 7.428 -10.685 1.00 70.69 103 SER A N 1
ATOM 819 C CA . SER A 1 103 ? 12.528 7.226 -11.424 1.00 70.69 103 SER A CA 1
ATOM 820 C C . SER A 1 103 ? 12.920 5.735 -11.467 1.00 70.69 103 SER A C 1
ATOM 822 O O . SER A 1 103 ? 12.932 5.131 -12.539 1.00 70.69 103 SER A O 1
ATOM 824 N N . CYS A 1 104 ? 13.144 5.099 -10.314 1.00 70.75 104 CYS A N 1
ATOM 825 C CA . CYS A 1 104 ? 13.491 3.673 -10.248 1.00 70.75 104 CYS A CA 1
ATOM 826 C C . CYS A 1 104 ? 12.444 2.756 -10.926 1.00 70.75 104 CYS A C 1
ATOM 828 O O . CYS A 1 104 ? 12.805 1.892 -11.724 1.00 70.75 104 CYS A O 1
ATOM 830 N N . PHE A 1 105 ? 11.151 2.996 -10.693 1.00 75.25 105 PHE A N 1
ATOM 831 C CA . PHE A 1 105 ? 10.045 2.245 -11.289 1.00 75.25 105 PHE A CA 1
ATOM 832 C C . PHE A 1 105 ? 10.037 2.323 -12.823 1.00 75.25 105 PHE A C 1
ATOM 834 O O . PHE A 1 105 ? 9.912 1.300 -13.493 1.00 75.25 105 PHE A O 1
ATOM 841 N N . LEU A 1 106 ? 10.231 3.519 -13.392 1.00 73.31 106 LEU A N 1
ATOM 842 C CA . LEU A 1 106 ? 10.327 3.700 -14.843 1.00 73.31 106 LEU A CA 1
ATOM 843 C C . LEU A 1 106 ? 11.524 2.953 -15.438 1.00 73.31 106 LEU A C 1
ATOM 845 O O . LEU A 1 106 ? 11.404 2.410 -16.533 1.00 73.31 106 LEU A O 1
ATOM 849 N N . CYS A 1 107 ? 12.656 2.905 -14.728 1.00 68.75 107 CYS A N 1
ATOM 850 C CA . CYS A 1 107 ? 13.821 2.152 -15.185 1.00 68.75 107 CYS A CA 1
ATOM 851 C C . CYS A 1 107 ? 13.525 0.654 -15.295 1.00 68.75 107 CYS A C 1
ATOM 853 O O . CYS A 1 107 ? 13.881 0.030 -16.292 1.00 68.75 107 CYS A O 1
ATOM 855 N N . LEU A 1 108 ? 12.856 0.089 -14.290 1.00 67.94 108 LEU A N 1
ATOM 856 C CA . LEU A 1 108 ? 12.485 -1.326 -14.276 1.00 67.94 108 LEU A CA 1
ATOM 857 C C . LEU A 1 108 ? 11.441 -1.654 -15.355 1.00 67.94 108 LEU A C 1
ATOM 859 O O . LEU A 1 108 ? 11.524 -2.703 -15.987 1.00 67.94 108 LEU A O 1
ATOM 863 N N . ALA A 1 109 ? 10.520 -0.729 -15.636 1.00 71.06 109 ALA A N 1
ATOM 864 C CA . ALA A 1 109 ? 9.498 -0.885 -16.672 1.00 71.06 109 ALA A CA 1
ATOM 865 C C . ALA A 1 109 ? 10.047 -0.930 -18.116 1.00 71.06 109 ALA A C 1
ATOM 867 O O . ALA A 1 109 ? 9.292 -1.211 -19.044 1.00 71.06 109 ALA A O 1
ATOM 868 N N . MET A 1 110 ? 11.338 -0.646 -18.337 1.00 68.81 110 MET A N 1
ATOM 869 C CA . MET A 1 110 ? 11.961 -0.761 -19.663 1.00 68.81 110 MET A CA 1
ATOM 870 C C . MET A 1 110 ? 12.330 -2.198 -20.046 1.00 68.81 110 MET A C 1
ATOM 872 O O . MET A 1 110 ? 12.616 -2.456 -21.218 1.00 68.81 110 MET A O 1
ATOM 876 N N . TYR A 1 111 ? 12.360 -3.125 -19.086 1.00 64.19 111 TYR A N 1
ATOM 877 C CA . TYR A 1 111 ? 12.584 -4.536 -19.380 1.00 64.19 111 TYR A CA 1
ATOM 878 C C . TYR A 1 111 ? 11.270 -5.205 -19.791 1.00 64.19 111 TYR A C 1
ATOM 880 O O . TYR A 1 111 ? 10.214 -4.864 -19.257 1.00 64.19 111 TYR A O 1
ATOM 888 N N . PRO A 1 112 ? 11.309 -6.148 -20.748 1.00 55.94 112 PRO A N 1
ATOM 889 C CA . PRO A 1 112 ? 10.109 -6.852 -21.165 1.00 55.94 112 PRO A CA 1
ATOM 890 C C . PRO A 1 112 ? 9.511 -7.659 -20.007 1.00 55.94 112 PRO A C 1
ATOM 892 O O . PRO A 1 112 ? 10.231 -8.186 -19.157 1.00 55.94 112 PRO A O 1
ATOM 895 N N . GLU A 1 113 ? 8.183 -7.760 -20.008 1.00 53.16 113 GLU A N 1
ATOM 896 C CA . GLU A 1 113 ? 7.418 -8.611 -19.095 1.00 53.16 113 GLU A CA 1
ATOM 897 C C . GLU A 1 113 ? 7.972 -10.053 -19.141 1.00 53.16 113 GLU A C 1
ATOM 899 O O . GLU A 1 113 ? 8.350 -10.544 -20.209 1.00 53.16 113 GLU A O 1
ATOM 904 N N . ASP A 1 114 ? 8.095 -10.701 -17.977 1.00 55.31 114 ASP A N 1
ATOM 905 C CA . ASP A 1 114 ? 8.631 -12.064 -17.805 1.00 55.31 114 ASP A CA 1
ATOM 906 C C . ASP A 1 114 ? 10.116 -12.279 -18.170 1.00 55.31 114 ASP A C 1
ATOM 908 O O . ASP A 1 114 ? 10.573 -13.418 -18.347 1.00 55.31 114 ASP A O 1
ATOM 912 N N . TYR A 1 115 ? 10.920 -11.212 -18.251 1.00 55.75 115 TYR A N 1
ATOM 913 C CA . TYR A 1 115 ? 12.361 -11.337 -18.479 1.00 55.75 115 TYR A CA 1
ATOM 914 C C . TYR A 1 115 ? 13.078 -11.981 -17.280 1.00 55.75 115 TYR A C 1
ATOM 916 O O . TYR A 1 115 ? 13.548 -11.322 -16.356 1.00 55.75 115 TYR A O 1
ATOM 924 N N . THR A 1 116 ? 13.192 -13.310 -17.306 1.00 45.69 116 THR A N 1
ATOM 925 C CA . THR A 1 116 ? 13.923 -14.073 -16.289 1.00 45.69 116 THR A CA 1
ATOM 926 C C . THR A 1 116 ? 15.427 -13.960 -16.539 1.00 45.69 116 THR A C 1
ATOM 928 O O . THR A 1 116 ? 15.989 -14.660 -17.389 1.00 45.69 116 THR A O 1
ATOM 931 N N . ILE A 1 117 ? 16.112 -13.098 -15.790 1.00 44.41 117 ILE A N 1
ATOM 932 C CA . ILE A 1 117 ? 17.574 -13.009 -15.843 1.00 44.41 117 ILE A CA 1
ATOM 933 C C . ILE A 1 117 ? 18.155 -14.251 -15.144 1.00 44.41 117 ILE A C 1
ATOM 935 O O . ILE A 1 117 ? 17.959 -14.493 -13.956 1.00 44.41 117 ILE A O 1
ATOM 939 N N . LYS A 1 118 ? 18.858 -15.107 -15.890 1.00 36.31 118 LYS A N 1
ATOM 940 C CA . LYS A 1 118 ? 19.469 -16.322 -15.331 1.00 36.31 118 LYS A CA 1
ATOM 941 C C . LYS A 1 118 ? 20.715 -15.954 -14.522 1.00 36.31 118 LYS A C 1
ATOM 943 O O . LYS A 1 118 ? 21.794 -15.800 -15.087 1.00 36.31 118 LYS A O 1
ATOM 948 N N . GLY A 1 119 ? 20.574 -15.850 -13.203 1.00 40.16 119 GLY A N 1
ATOM 949 C CA . GLY A 1 119 ? 21.711 -15.766 -12.288 1.00 40.16 119 GLY A CA 1
ATOM 950 C C . GLY A 1 119 ? 22.473 -17.093 -12.248 1.00 40.16 119 GLY A C 1
ATOM 951 O O . GLY A 1 119 ? 21.890 -18.143 -11.968 1.00 40.16 119 GLY A O 1
ATOM 952 N N . GLN A 1 120 ? 23.778 -17.075 -12.525 1.00 36.62 120 GLN A N 1
ATOM 953 C CA . GLN A 1 120 ? 24.627 -18.223 -12.219 1.00 36.62 120 GLN A CA 1
ATOM 954 C C . GLN A 1 120 ? 24.781 -18.298 -10.695 1.00 36.62 120 GLN A C 1
ATOM 956 O O . GLN A 1 120 ? 25.371 -17.415 -10.084 1.00 36.62 120 GLN A O 1
ATOM 961 N N . ASN A 1 121 ? 24.242 -19.377 -10.120 1.00 39.91 121 ASN A N 1
ATOM 962 C CA . ASN A 1 121 ? 24.315 -19.781 -8.712 1.00 39.91 121 ASN A CA 1
ATOM 963 C C . ASN A 1 121 ? 23.275 -19.143 -7.769 1.00 39.91 121 ASN A C 1
ATOM 965 O O . ASN A 1 121 ? 23.605 -18.350 -6.899 1.00 39.91 121 ASN A O 1
ATOM 969 N N . GLY A 1 122 ? 22.019 -19.589 -7.889 1.00 40.41 122 GLY A N 1
ATOM 970 C CA . GLY A 1 122 ? 21.212 -20.070 -6.751 1.00 40.41 122 GLY A CA 1
ATOM 971 C C . GLY A 1 122 ? 20.835 -19.122 -5.604 1.00 40.41 122 GLY A C 1
ATOM 972 O O . GLY A 1 122 ? 20.295 -19.598 -4.609 1.00 40.41 122 GLY A O 1
ATOM 973 N N . ILE A 1 123 ? 21.074 -17.819 -5.707 1.00 37.38 123 ILE A N 1
ATOM 974 C CA . ILE A 1 123 ? 20.656 -16.826 -4.708 1.00 37.38 123 ILE A CA 1
ATOM 975 C C . ILE A 1 123 ? 19.867 -15.729 -5.435 1.00 37.38 123 ILE A C 1
ATOM 977 O O . ILE A 1 123 ? 20.107 -15.487 -6.614 1.00 37.38 123 ILE A O 1
ATOM 981 N N . HIS A 1 124 ? 18.930 -15.097 -4.726 1.00 39.56 124 HIS A N 1
ATOM 982 C CA . HIS A 1 124 ? 18.034 -13.974 -5.066 1.00 39.56 124 HIS A CA 1
ATOM 983 C C . HIS A 1 124 ? 18.681 -12.718 -5.733 1.00 39.56 124 HIS A C 1
ATOM 985 O O . HIS A 1 124 ? 18.170 -11.613 -5.613 1.00 39.56 124 HIS A O 1
ATOM 991 N N . GLY A 1 125 ? 19.803 -12.830 -6.446 1.00 36.84 125 GLY A N 1
ATOM 992 C CA . GLY A 1 125 ? 20.542 -11.721 -7.063 1.00 36.84 125 GLY A CA 1
ATOM 993 C C . GLY A 1 125 ? 20.015 -11.251 -8.422 1.00 36.84 125 GLY A C 1
ATOM 994 O O . GLY A 1 125 ? 20.692 -10.482 -9.092 1.00 36.84 125 GLY A O 1
ATOM 995 N N . VAL A 1 126 ? 18.847 -11.722 -8.862 1.00 40.44 126 VAL A N 1
ATOM 996 C CA . VAL A 1 126 ? 18.343 -11.507 -10.228 1.00 40.44 126 VAL A CA 1
ATOM 997 C C . VAL A 1 126 ? 17.757 -10.102 -10.417 1.00 40.44 126 VAL A C 1
ATOM 999 O O . VAL A 1 126 ? 18.119 -9.422 -11.373 1.00 40.44 126 VAL A O 1
ATOM 1002 N N . GLU A 1 127 ? 16.932 -9.632 -9.481 1.00 43.75 127 GLU A N 1
ATOM 1003 C CA . GLU A 1 127 ? 16.405 -8.258 -9.504 1.00 43.75 127 GLU A CA 1
ATOM 1004 C C . GLU A 1 127 ? 17.460 -7.224 -9.099 1.00 43.75 127 GLU A C 1
ATOM 1006 O O . GLU A 1 127 ? 17.492 -6.106 -9.617 1.00 43.75 127 GLU A O 1
ATOM 1011 N N . VAL A 1 128 ? 18.357 -7.616 -8.190 1.00 41.38 128 VAL A N 1
ATOM 1012 C CA . VAL A 1 128 ? 19.442 -6.761 -7.702 1.00 41.38 128 VAL A CA 1
ATOM 1013 C C . VAL A 1 128 ? 20.409 -6.449 -8.842 1.00 41.38 128 VAL A C 1
ATOM 1015 O O . VAL A 1 128 ? 20.703 -5.284 -9.055 1.00 41.38 128 VAL A O 1
ATOM 1018 N N . LEU A 1 129 ? 20.797 -7.433 -9.666 1.00 42.50 129 LEU A N 1
ATOM 1019 C CA . LEU A 1 129 ? 21.687 -7.207 -10.814 1.00 42.50 129 LEU A CA 1
ATOM 1020 C C . LEU A 1 129 ? 21.071 -6.310 -11.898 1.00 42.50 129 LEU A C 1
ATOM 1022 O O . LEU A 1 129 ? 21.798 -5.513 -12.489 1.00 42.50 129 LEU A O 1
ATOM 1026 N N . SER A 1 130 ? 19.760 -6.399 -12.162 1.00 50.56 130 SER A N 1
ATOM 1027 C CA . SER A 1 130 ? 19.100 -5.462 -13.085 1.00 50.56 130 SER A CA 1
ATOM 1028 C C . SER A 1 130 ? 19.000 -4.061 -12.499 1.00 50.56 130 SER A C 1
ATOM 1030 O O . SER A 1 130 ? 19.192 -3.090 -13.226 1.00 50.56 130 SER A O 1
ATOM 1032 N N . CYS A 1 131 ? 18.735 -3.946 -11.193 1.00 51.75 131 CYS A N 1
ATOM 1033 C CA . CYS A 1 131 ? 18.693 -2.661 -10.507 1.00 51.75 131 CYS A CA 1
ATOM 1034 C C . CYS A 1 131 ? 20.095 -2.038 -10.442 1.00 51.75 131 CYS A C 1
ATOM 1036 O O . CYS A 1 131 ? 20.231 -0.867 -10.762 1.00 51.75 131 CYS A O 1
ATOM 1038 N N . ASP A 1 132 ? 21.141 -2.820 -10.168 1.00 50.56 132 ASP A N 1
ATOM 1039 C CA . ASP A 1 132 ? 22.544 -2.397 -10.172 1.00 50.56 132 ASP A CA 1
ATOM 1040 C C . ASP A 1 132 ? 23.001 -2.008 -11.578 1.00 50.56 132 ASP A C 1
ATOM 1042 O O . ASP A 1 132 ? 23.624 -0.966 -11.746 1.00 50.56 132 ASP A O 1
ATOM 1046 N N . GLN A 1 133 ? 22.659 -2.774 -12.620 1.00 54.16 133 GLN A N 1
ATOM 1047 C CA . GLN A 1 133 ? 22.958 -2.388 -14.004 1.00 54.16 133 GLN A CA 1
ATOM 1048 C C . GLN A 1 133 ? 22.173 -1.155 -14.436 1.00 54.16 133 GLN A C 1
ATOM 1050 O O . GLN A 1 133 ? 22.744 -0.304 -15.110 1.00 54.16 133 GLN A O 1
ATOM 1055 N N . CYS A 1 134 ? 20.913 -0.999 -14.026 1.00 54.88 134 CYS A N 1
ATOM 1056 C CA . CYS A 1 134 ? 20.164 0.234 -14.243 1.00 54.88 134 CYS A CA 1
ATOM 1057 C C . CYS A 1 134 ? 20.790 1.404 -13.493 1.00 54.88 134 CYS A C 1
ATOM 1059 O O . CYS A 1 134 ? 21.023 2.448 -14.084 1.00 54.88 134 CYS A O 1
ATOM 1061 N N . ILE A 1 135 ? 21.108 1.250 -12.216 1.00 53.00 135 ILE A N 1
ATOM 1062 C CA . ILE A 1 135 ? 21.672 2.311 -11.387 1.00 53.00 135 ILE A CA 1
ATOM 1063 C C . ILE A 1 135 ? 23.062 2.686 -11.878 1.00 53.00 135 ILE A C 1
ATOM 1065 O O . ILE A 1 135 ? 23.319 3.873 -12.000 1.00 53.00 135 ILE A O 1
ATOM 1069 N N . LEU A 1 136 ? 23.903 1.728 -12.273 1.00 52.50 136 LEU A N 1
ATOM 1070 C CA . LEU A 1 136 ? 25.193 1.980 -12.918 1.00 52.50 136 LEU A CA 1
ATOM 1071 C C . LEU A 1 136 ? 25.024 2.625 -14.300 1.00 52.50 136 LEU A C 1
ATOM 1073 O O . LEU A 1 136 ? 25.725 3.585 -14.615 1.00 52.50 136 LEU A O 1
ATOM 1077 N N . PHE A 1 137 ? 24.087 2.160 -15.129 1.00 50.28 137 PHE A N 1
ATOM 1078 C CA . PHE A 1 137 ? 23.801 2.748 -16.444 1.00 50.28 137 PHE A CA 1
ATOM 1079 C C . PHE A 1 137 ? 23.309 4.198 -16.317 1.00 50.28 137 PHE A C 1
ATOM 1081 O O . PHE A 1 137 ? 23.750 5.072 -17.065 1.00 50.28 137 PHE A O 1
ATOM 1088 N N . TYR A 1 138 ? 22.466 4.487 -15.326 1.00 48.97 138 TYR A N 1
ATOM 1089 C CA . TYR A 1 138 ? 21.893 5.809 -15.066 1.00 48.97 138 TYR A CA 1
ATOM 1090 C C . TYR A 1 138 ? 22.730 6.706 -14.146 1.00 48.97 138 TYR A C 1
ATOM 1092 O O . TYR A 1 138 ? 22.495 7.910 -14.139 1.00 48.97 138 TYR A O 1
ATOM 1100 N N . SER A 1 139 ? 23.702 6.171 -13.401 1.00 48.03 139 SER A N 1
ATOM 1101 C CA . SER A 1 139 ? 24.750 6.949 -12.725 1.00 48.03 139 SER A CA 1
ATOM 1102 C C . SER A 1 139 ? 25.879 7.323 -13.686 1.00 48.03 139 SER A C 1
ATOM 1104 O O . SER A 1 139 ? 26.569 8.314 -13.467 1.00 48.03 139 SER A O 1
ATOM 1106 N N . SER A 1 140 ? 26.074 6.529 -14.746 1.00 49.44 140 SER A N 1
ATOM 1107 C CA . SER A 1 140 ? 27.021 6.805 -15.837 1.00 49.44 140 SER A CA 1
ATOM 1108 C C . SER A 1 140 ? 26.426 7.748 -16.887 1.00 49.44 140 SER A C 1
ATOM 1110 O O . SER A 1 140 ? 27.129 8.581 -17.456 1.00 49.44 140 SER A O 1
ATOM 1112 N N . SER A 1 141 ? 25.121 7.636 -17.135 1.00 46.44 141 SER A N 1
ATOM 1113 C CA . SER A 1 141 ? 24.343 8.634 -17.870 1.00 46.44 141 SER A CA 1
ATOM 1114 C C . SER A 1 141 ? 24.124 9.839 -16.951 1.00 46.44 141 SER A C 1
ATOM 1116 O O . SER A 1 141 ? 23.862 9.660 -15.772 1.00 46.44 141 SER A O 1
ATOM 1118 N N . SER A 1 142 ? 24.207 11.080 -17.428 1.00 44.81 142 SER A N 1
ATOM 1119 C CA . SER A 1 142 ? 24.096 12.295 -16.589 1.00 44.81 142 SER A CA 1
ATOM 1120 C C . SER A 1 142 ? 22.697 12.559 -15.981 1.00 44.81 142 SER A C 1
ATOM 1122 O O . SER A 1 142 ? 22.324 13.710 -15.768 1.00 44.81 142 SER A O 1
ATOM 1124 N N . LEU A 1 143 ? 21.896 11.520 -15.732 1.00 46.41 143 LEU A N 1
ATOM 1125 C CA . LEU A 1 143 ? 20.499 11.597 -15.306 1.00 46.41 143 LEU A CA 1
ATOM 1126 C C . LEU A 1 143 ? 20.309 11.654 -13.778 1.00 46.41 143 LEU A C 1
ATOM 1128 O O . LEU A 1 143 ? 19.192 11.920 -13.352 1.00 46.41 143 LEU A O 1
ATOM 1132 N N . ASN A 1 144 ? 21.362 11.500 -12.957 1.00 48.91 144 ASN A N 1
ATOM 1133 C CA . ASN A 1 144 ? 21.349 11.743 -11.496 1.00 48.91 144 ASN A CA 1
ATOM 1134 C C . ASN A 1 144 ? 20.114 11.166 -10.759 1.00 48.91 144 ASN A C 1
ATOM 1136 O O . ASN A 1 144 ? 19.418 11.877 -10.036 1.00 48.91 144 ASN A O 1
ATOM 1140 N N . PHE A 1 145 ? 19.822 9.876 -10.951 1.00 51.50 145 PHE A N 1
ATOM 1141 C CA . PHE A 1 145 ? 18.654 9.223 -10.335 1.00 51.50 145 PHE A CA 1
ATOM 1142 C C . PHE A 1 145 ? 18.848 8.850 -8.864 1.00 51.50 145 PHE A C 1
ATOM 1144 O O . PHE A 1 145 ? 17.923 9.010 -8.070 1.00 51.50 145 PHE A O 1
ATOM 1151 N N . VAL A 1 146 ? 20.042 8.392 -8.480 1.00 50.44 146 VAL A N 1
ATOM 1152 C CA . VAL A 1 146 ? 20.396 8.313 -7.060 1.00 50.44 146 VAL A CA 1
ATOM 1153 C C . VAL A 1 146 ? 20.789 9.719 -6.651 1.00 50.44 146 VAL A C 1
ATOM 1155 O O . VAL A 1 146 ? 21.759 10.273 -7.175 1.00 50.44 146 VAL A O 1
ATOM 1158 N N . GLY A 1 147 ? 20.019 10.325 -5.748 1.00 46.56 147 GLY A N 1
ATOM 1159 C CA . GLY A 1 147 ? 20.401 11.604 -5.182 1.00 46.56 147 GLY A CA 1
ATOM 1160 C C . GLY A 1 147 ? 21.808 11.468 -4.611 1.00 46.56 147 GLY A C 1
ATOM 1161 O O . GLY A 1 147 ? 22.019 10.744 -3.643 1.00 46.56 147 GLY A O 1
ATOM 1162 N N . ILE A 1 148 ? 22.779 12.188 -5.174 1.00 42.81 148 ILE A N 1
ATOM 1163 C CA . ILE A 1 148 ? 24.133 12.314 -4.604 1.00 42.81 148 ILE A CA 1
ATOM 1164 C C . ILE A 1 148 ? 24.041 12.736 -3.114 1.00 42.81 148 ILE A C 1
ATOM 1166 O O . ILE A 1 148 ? 24.913 12.424 -2.307 1.00 42.81 148 ILE A O 1
ATOM 1170 N N . ALA A 1 149 ? 22.928 13.373 -2.726 1.00 46.88 149 ALA A N 1
ATOM 1171 C CA . ALA A 1 149 ? 22.563 13.713 -1.355 1.00 46.88 149 ALA A CA 1
ATOM 1172 C C . ALA A 1 149 ? 22.293 12.514 -0.415 1.00 46.88 149 ALA A C 1
ATOM 1174 O O . ALA A 1 149 ? 22.563 12.643 0.779 1.00 46.88 149 ALA A O 1
ATOM 1175 N N . ASP A 1 150 ? 21.793 11.376 -0.909 1.00 45.75 150 ASP A N 1
ATOM 1176 C CA . ASP A 1 150 ? 21.528 10.182 -0.084 1.00 45.75 150 ASP A CA 1
ATOM 1177 C C . ASP A 1 150 ? 22.802 9.358 0.135 1.00 45.75 150 ASP A C 1
ATOM 1179 O O . ASP A 1 150 ? 23.052 8.883 1.242 1.00 45.75 150 ASP A O 1
ATOM 1183 N N . VAL A 1 151 ? 23.681 9.306 -0.871 1.00 49.91 151 VAL A N 1
ATOM 1184 C CA . VAL A 1 151 ? 25.030 8.717 -0.759 1.00 49.91 151 VAL A CA 1
ATOM 1185 C C . VAL A 1 151 ? 25.912 9.529 0.200 1.00 49.91 151 VAL A C 1
ATOM 1187 O O . VAL A 1 151 ? 26.749 8.981 0.913 1.00 49.91 151 VAL A O 1
ATOM 1190 N N . GLY A 1 152 ? 25.693 10.847 0.278 1.00 47.38 152 GLY A N 1
ATOM 1191 C CA . GLY A 1 152 ? 26.418 11.754 1.173 1.00 47.38 152 GLY A CA 1
ATOM 1192 C C . GLY A 1 152 ? 26.080 11.618 2.665 1.00 47.38 152 GLY A C 1
ATOM 1193 O O . GLY A 1 152 ? 26.735 12.254 3.494 1.00 47.38 152 GLY A O 1
ATOM 1194 N N . LYS A 1 153 ? 25.081 10.808 3.047 1.00 50.66 153 LYS A N 1
ATOM 1195 C CA . LYS A 1 153 ? 24.712 10.576 4.452 1.00 50.66 153 LYS A CA 1
ATOM 1196 C C . LYS A 1 153 ? 25.250 9.225 4.945 1.00 50.66 153 LYS A C 1
ATOM 1198 O O . LYS A 1 153 ? 24.551 8.220 4.881 1.00 50.66 153 LYS A O 1
ATOM 1203 N N . LYS A 1 154 ? 26.447 9.257 5.553 1.00 51.56 154 LYS A N 1
ATOM 1204 C CA . LYS A 1 154 ? 27.118 8.155 6.290 1.00 51.56 154 LYS A CA 1
ATOM 1205 C C . LYS A 1 154 ? 27.414 6.897 5.457 1.00 51.56 154 LYS A C 1
ATOM 1207 O O . LYS A 1 154 ? 26.570 6.018 5.426 1.00 51.56 154 LYS A O 1
ATOM 1212 N N . ASP A 1 155 ? 28.624 6.757 4.911 1.00 55.69 155 ASP A N 1
ATOM 1213 C CA . ASP A 1 155 ? 29.253 5.462 4.553 1.00 55.69 155 ASP A CA 1
ATOM 1214 C C . ASP A 1 155 ? 28.351 4.389 3.888 1.00 55.69 155 ASP A C 1
ATOM 1216 O O . ASP A 1 155 ? 28.529 3.195 4.126 1.00 55.69 155 ASP A O 1
ATOM 1220 N N . ARG A 1 156 ? 27.373 4.770 3.051 1.00 62.53 156 ARG A N 1
ATOM 1221 C CA . ARG A 1 156 ? 26.528 3.807 2.322 1.00 62.53 156 ARG A CA 1
ATOM 1222 C C . ARG A 1 156 ? 26.971 3.705 0.873 1.00 62.53 156 ARG A C 1
ATOM 1224 O O . ARG A 1 156 ? 27.258 4.714 0.231 1.00 62.53 156 ARG A O 1
ATOM 1231 N N . THR A 1 157 ? 26.999 2.485 0.348 1.00 67.94 157 THR A N 1
ATOM 1232 C CA . THR A 1 157 ? 27.263 2.235 -1.071 1.00 67.94 157 THR A CA 1
ATOM 1233 C C . THR A 1 157 ? 25.995 2.455 -1.900 1.00 67.94 157 THR A C 1
ATOM 1235 O O . THR A 1 157 ? 24.877 2.374 -1.387 1.00 67.94 157 THR A O 1
ATOM 1238 N N . LEU A 1 158 ? 26.167 2.715 -3.200 1.00 63.16 158 LEU A N 1
ATOM 1239 C CA . LEU A 1 158 ? 25.057 2.833 -4.157 1.00 63.16 158 LEU A CA 1
ATOM 1240 C C . LEU A 1 158 ? 24.184 1.567 -4.193 1.00 63.16 158 LEU A C 1
ATOM 1242 O O . LEU A 1 158 ? 22.971 1.670 -4.331 1.00 63.16 158 LEU A O 1
ATOM 1246 N N . GLU A 1 159 ? 24.797 0.398 -4.004 1.00 60.41 159 GLU A N 1
ATOM 1247 C CA . GLU A 1 159 ? 24.136 -0.914 -3.970 1.00 60.41 159 GLU A CA 1
ATOM 1248 C C . GLU A 1 159 ? 23.149 -1.038 -2.799 1.00 60.41 159 GLU A C 1
ATOM 1250 O O . GLU A 1 159 ? 22.045 -1.551 -2.959 1.00 60.41 159 GLU A O 1
ATOM 1255 N N . VAL A 1 160 ? 23.501 -0.527 -1.614 1.00 67.38 160 VAL A N 1
ATOM 1256 C CA . VAL A 1 160 ? 22.599 -0.575 -0.449 1.00 67.38 160 VAL A CA 1
ATOM 1257 C C . VAL A 1 160 ? 21.368 0.300 -0.690 1.00 67.38 160 VAL A C 1
ATOM 1259 O O . VAL A 1 160 ? 20.246 -0.125 -0.429 1.00 67.38 160 VAL A O 1
ATOM 1262 N N . VAL A 1 161 ? 21.558 1.495 -1.256 1.00 68.44 161 VAL A N 1
ATOM 1263 C CA . VAL A 1 161 ? 20.451 2.413 -1.583 1.00 68.44 161 VAL A CA 1
ATOM 1264 C C . VAL A 1 161 ? 19.555 1.830 -2.685 1.00 68.44 161 VAL A C 1
ATOM 1266 O O . VAL A 1 161 ? 18.332 1.913 -2.601 1.00 68.44 161 VAL A O 1
ATOM 1269 N N . ALA A 1 162 ? 20.150 1.180 -3.691 1.00 68.19 162 ALA A N 1
ATOM 1270 C CA . ALA A 1 162 ? 19.434 0.462 -4.745 1.00 68.19 162 ALA A CA 1
ATOM 1271 C C . ALA A 1 162 ? 18.481 -0.604 -4.192 1.00 68.19 162 ALA A C 1
ATOM 1273 O O . ALA A 1 162 ? 17.316 -0.688 -4.588 1.00 68.19 162 ALA A O 1
ATOM 1274 N N . GLN A 1 163 ? 18.993 -1.416 -3.267 1.00 69.31 163 GLN A N 1
ATOM 1275 C CA . GLN A 1 163 ? 18.248 -2.499 -2.637 1.00 69.31 163 GLN A CA 1
ATOM 1276 C C . GLN A 1 163 ? 17.111 -1.967 -1.765 1.00 69.31 163 GLN A C 1
ATOM 1278 O O . GLN A 1 163 ? 16.015 -2.524 -1.801 1.00 69.31 163 GLN A O 1
ATOM 1283 N N . GLU A 1 164 ? 17.338 -0.876 -1.028 1.00 76.56 164 GLU A N 1
ATOM 1284 C CA . GLU A 1 164 ? 16.293 -0.207 -0.246 1.00 76.56 164 GLU A CA 1
ATOM 1285 C C . GLU A 1 164 ? 15.140 0.264 -1.151 1.00 76.56 164 GLU A C 1
ATOM 1287 O O . GLU A 1 164 ? 13.975 -0.005 -0.853 1.00 76.56 164 GLU A O 1
ATOM 1292 N N . TYR A 1 165 ? 15.445 0.890 -2.294 1.00 77.12 165 TYR A N 1
ATOM 1293 C CA . TYR A 1 165 ? 14.422 1.364 -3.234 1.00 77.12 165 TYR A CA 1
ATOM 1294 C C . TYR A 1 165 ? 13.641 0.216 -3.882 1.00 77.12 165 TYR A C 1
ATOM 1296 O O . TYR A 1 165 ? 12.414 0.282 -3.978 1.00 77.12 165 TYR A O 1
ATOM 1304 N N . LEU A 1 166 ? 14.332 -0.848 -4.302 1.00 74.44 166 LEU A N 1
ATOM 1305 C CA . LEU A 1 166 ? 13.693 -2.038 -4.866 1.00 74.44 166 LEU A CA 1
ATOM 1306 C C . LEU A 1 166 ? 12.763 -2.701 -3.841 1.00 74.44 166 LEU A C 1
ATOM 1308 O O . LEU A 1 166 ? 11.612 -3.004 -4.152 1.00 74.44 166 LEU A O 1
ATOM 1312 N N . MET A 1 167 ? 13.232 -2.866 -2.602 1.00 78.81 167 MET A N 1
ATOM 1313 C CA . MET A 1 167 ? 12.427 -3.430 -1.520 1.00 78.81 167 MET A CA 1
ATOM 1314 C C . MET A 1 167 ? 11.187 -2.573 -1.241 1.00 78.81 167 MET A C 1
ATOM 1316 O O . MET A 1 167 ? 10.097 -3.106 -1.033 1.00 78.81 167 MET A O 1
ATOM 1320 N N . GLU A 1 168 ? 11.315 -1.245 -1.290 1.00 82.19 168 GLU A N 1
ATOM 1321 C CA . GLU A 1 168 ? 10.173 -0.347 -1.129 1.00 82.19 168 GLU A CA 1
ATOM 1322 C C . GLU A 1 168 ? 9.150 -0.502 -2.270 1.00 82.19 168 GLU A C 1
ATOM 1324 O O . GLU A 1 168 ? 7.948 -0.570 -2.006 1.00 82.19 168 GLU A O 1
ATOM 1329 N N . LEU A 1 169 ? 9.593 -0.628 -3.527 1.00 80.44 169 LEU A N 1
ATOM 1330 C CA . LEU A 1 169 ? 8.704 -0.873 -4.674 1.00 80.44 169 LEU A CA 1
ATOM 1331 C C . LEU A 1 169 ? 7.968 -2.220 -4.573 1.00 80.44 169 LEU A C 1
ATOM 1333 O O . LEU A 1 169 ? 6.768 -2.287 -4.863 1.00 80.44 169 LEU A O 1
ATOM 1337 N N . ILE A 1 170 ? 8.657 -3.271 -4.121 1.00 80.62 170 ILE A N 1
ATOM 1338 C CA . ILE A 1 170 ? 8.072 -4.600 -3.882 1.00 80.62 170 ILE A CA 1
ATOM 1339 C C . ILE A 1 170 ? 7.021 -4.533 -2.769 1.00 80.62 170 ILE A C 1
ATOM 1341 O O . ILE A 1 170 ? 5.917 -5.061 -2.915 1.00 80.62 170 ILE A O 1
ATOM 1345 N N . ASN A 1 171 ? 7.318 -3.842 -1.668 1.00 82.81 171 ASN A N 1
ATOM 1346 C CA . ASN A 1 171 ? 6.378 -3.697 -0.556 1.00 82.81 171 ASN A CA 1
ATOM 1347 C C . ASN A 1 171 ? 5.135 -2.888 -0.952 1.00 82.81 171 ASN A C 1
ATOM 1349 O O . ASN A 1 171 ? 4.013 -3.252 -0.596 1.00 82.81 171 ASN A O 1
ATOM 1353 N N . ARG A 1 172 ? 5.306 -1.872 -1.806 1.00 84.06 172 ARG A N 1
ATOM 1354 C CA . ARG A 1 172 ? 4.207 -1.128 -2.445 1.00 84.06 172 ARG A CA 1
ATOM 1355 C C . ARG A 1 172 ? 3.441 -1.942 -3.499 1.00 84.06 172 ARG A C 1
ATOM 1357 O O . ARG A 1 172 ? 2.508 -1.421 -4.103 1.00 84.06 172 ARG A O 1
ATOM 1364 N N . SER A 1 173 ? 3.793 -3.215 -3.709 1.00 81.62 173 SER A N 1
ATOM 1365 C CA . SER A 1 173 ? 3.163 -4.134 -4.671 1.00 81.62 173 SER A CA 1
ATOM 1366 C C . SER A 1 173 ? 3.171 -3.613 -6.114 1.00 81.62 173 SER A C 1
ATOM 1368 O O . SER A 1 173 ? 2.278 -3.923 -6.901 1.00 81.62 173 SER A O 1
ATOM 1370 N N . LEU A 1 174 ? 4.178 -2.805 -6.453 1.00 75.38 174 LEU A N 1
ATOM 1371 C CA . LEU A 1 174 ? 4.386 -2.252 -7.793 1.00 75.38 174 LEU A CA 1
ATOM 1372 C C . LEU A 1 174 ? 5.297 -3.126 -8.657 1.00 75.38 174 LEU A C 1
ATOM 1374 O O . LEU A 1 174 ? 5.329 -2.961 -9.873 1.00 75.38 174 LEU A O 1
ATOM 1378 N N . PHE A 1 175 ? 6.021 -4.050 -8.033 1.00 68.19 175 PHE A N 1
ATOM 1379 C CA . PHE A 1 175 ? 6.893 -5.012 -8.689 1.00 68.19 175 PHE A CA 1
ATOM 1380 C C . PHE A 1 175 ? 6.732 -6.377 -8.008 1.00 68.19 175 PHE A C 1
ATOM 1382 O O . PHE A 1 175 ? 6.486 -6.433 -6.799 1.00 68.19 175 PHE A O 1
ATOM 1389 N N . GLY A 1 176 ? 6.812 -7.464 -8.774 1.00 58.50 176 GLY A N 1
ATOM 1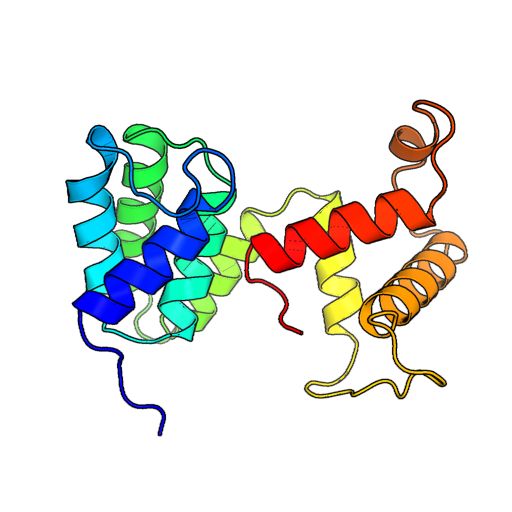390 C CA . GLY A 1 176 ? 6.694 -8.834 -8.271 1.00 58.50 176 GLY A CA 1
ATOM 1391 C C . GLY A 1 176 ? 7.880 -9.685 -8.717 1.00 58.50 176 GLY A C 1
ATOM 1392 O O . GLY A 1 176 ? 8.248 -9.616 -9.886 1.00 58.50 176 GLY A O 1
ATOM 1393 N N . MET A 1 177 ? 8.433 -10.466 -7.781 1.00 42.03 177 MET A N 1
ATOM 1394 C CA . MET A 1 177 ? 9.426 -11.529 -8.017 1.00 42.03 177 MET A CA 1
ATOM 1395 C C . MET A 1 177 ? 8.789 -12.814 -8.538 1.00 42.03 177 MET A C 1
ATOM 1397 O O . MET A 1 177 ? 7.694 -13.162 -8.032 1.00 42.03 177 MET A O 1
#

Radius of gyration: 17.88 Å; chains: 1; bounding box: 47×34×37 Å

pLDDT: mean 72.85, std 18.26, range [36.31, 96.12]

Sequence (177 aa):
MLQPLPLDKTWQLFCNKAFQFEFAGYCPAELVNLSGKIAKRCEGLTLVIVAIAGLLYAKEETVAEWQKLHDNLSSELESNPHLTSMTRILSLSYNDLPYYLRSCFLCLAMYPEDYTIKGQNGIHGVEVLSCDQCILFYSSSSLNFVGIADVGKKDRTLEVVAQEYLMELINRSLFGM

Secondary structure (DSSP, 8-state):
-PPPPPHHHHHHHHHHHHTTTTTTTPPPGGGHHHHHHHHHHTTT-HHHHHHHHHHHHTS-SSHHHHHHHHHHHHHHHHH-TTS-HHHHHHHHHHHTS-HHHHHHHHHHTTSPTT-----SSSSS-HHHHHHHHHHHHHHHTTT--S-HHHHTTTT--HHHHHHHHHHHHHHTTSS--

InterPro domains:
  IPR027417 P-loop containing nucleoside triphosphate hydrolase [SSF52540] (2-108)
  IPR036388 Winged helix-like DNA-binding domain superfamily [G3DSA:1.10.10.10] (94-177)
  IPR042197 Apoptotic protease-activating factors, helical domain [G3DSA:1.10.8.430] (5-93)
  IPR044974 Disease resistance protein, plants [PTHR23155] (2-175)

Foldseek 3Di:
DDDADDLVVLLQLLQCQLVCPPNVSDQDPQCVVLSSLCSVVLVRVNLSSNLLSLLNNLDDSDPVVSVVSVVCLVVVCVPCVPDDSNVVSLVSLLVSDDPLLVLLLVQVVVDDPPPADDDDDDDPCGVLVSLVCSLV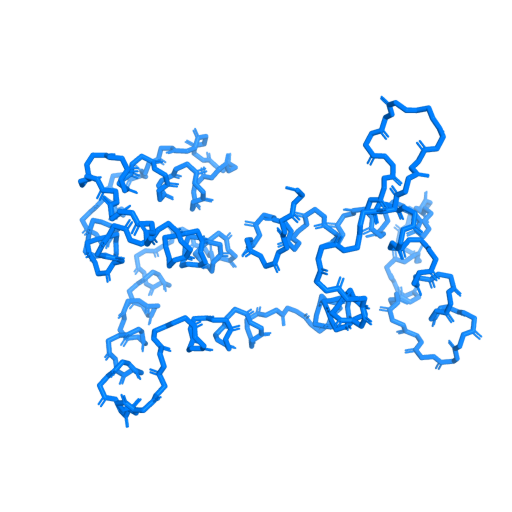VCVVPPNCSPPPVVVPPPDDDPSVVSVVSVVSCVSSVVDDD

Organism: NCBI:txid714518